Protein AF-Q8MQ78-F1 (afdb_monomer)

pLDDT: mean 81.75, std 9.88, range [58.53, 97.5]

Structure (mmCIF, N/CA/C/O backbone):
data_AF-Q8MQ78-F1
#
_entry.id   AF-Q8MQ78-F1
#
loop_
_atom_site.group_PDB
_atom_site.id
_atom_site.type_symbol
_atom_site.label_atom_id
_atom_site.label_alt_id
_atom_site.label_comp_id
_atom_site.label_asym_id
_atom_site.label_entity_id
_atom_site.label_seq_id
_atom_site.pdbx_PDB_ins_code
_atom_site.Cartn_x
_atom_site.Cartn_y
_atom_site.Cartn_z
_atom_site.occupancy
_atom_site.B_iso_or_equiv
_atom_site.auth_seq_id
_atom_site.auth_comp_id
_atom_site.auth_asym_id
_atom_site.auth_atom_id
_atom_site.pdbx_PDB_model_num
ATOM 1 N N . MET A 1 1 ? 13.864 -18.028 -41.550 1.00 60.16 1 MET A N 1
ATOM 2 C CA . MET A 1 1 ? 14.466 -18.463 -42.841 1.00 60.16 1 MET A CA 1
ATOM 3 C C . MET A 1 1 ? 15.622 -17.518 -43.124 1.00 60.16 1 MET A C 1
ATOM 5 O O . MET A 1 1 ? 15.501 -16.350 -42.796 1.00 60.16 1 MET A O 1
ATOM 9 N N . LYS A 1 2 ? 16.762 -17.988 -43.632 1.00 73.56 2 LYS A N 1
ATOM 10 C CA . LYS A 1 2 ? 17.960 -17.148 -43.811 1.00 73.56 2 LYS A CA 1
ATOM 11 C C . LYS A 1 2 ? 18.090 -16.783 -45.291 1.00 73.56 2 LYS A C 1
ATOM 13 O O . LYS A 1 2 ? 18.182 -17.694 -46.107 1.00 73.56 2 LYS A O 1
ATOM 18 N N . LEU A 1 3 ? 18.041 -15.492 -45.632 1.00 78.06 3 LEU A N 1
ATOM 19 C CA . LEU A 1 3 ? 18.258 -15.002 -47.000 1.00 78.06 3 LEU A CA 1
ATOM 20 C C . LEU A 1 3 ? 19.692 -14.488 -47.130 1.00 78.06 3 LEU A C 1
ATOM 22 O O . LEU A 1 3 ? 20.164 -13.755 -46.266 1.00 78.06 3 LEU A O 1
ATOM 26 N N . CYS A 1 4 ? 20.380 -14.851 -48.208 1.00 84.88 4 CYS A N 1
ATOM 27 C CA . CYS A 1 4 ? 21.732 -14.381 -48.498 1.00 84.88 4 CYS A CA 1
ATOM 28 C C . CYS A 1 4 ? 21.778 -13.716 -49.872 1.00 84.88 4 CYS A C 1
ATOM 30 O O . CYS A 1 4 ? 21.163 -14.207 -50.817 1.00 84.88 4 CYS A O 1
ATOM 32 N N . PHE A 1 5 ? 22.512 -12.611 -49.967 1.00 85.94 5 PHE A N 1
ATOM 33 C CA . PHE A 1 5 ? 22.737 -11.853 -51.192 1.00 85.94 5 PHE A CA 1
ATOM 34 C C . PHE A 1 5 ? 24.242 -11.732 -51.436 1.00 85.94 5 PHE A C 1
ATOM 36 O O . PHE A 1 5 ? 24.987 -11.345 -50.536 1.00 85.94 5 PHE A O 1
ATOM 43 N N . ALA A 1 6 ? 24.678 -12.036 -52.656 1.00 87.38 6 ALA A N 1
ATOM 44 C CA . ALA A 1 6 ? 26.054 -11.827 -53.090 1.00 87.38 6 ALA A CA 1
ATOM 45 C C . ALA A 1 6 ? 26.229 -10.374 -53.559 1.00 87.38 6 ALA A C 1
ATOM 47 O O . ALA A 1 6 ? 25.508 -9.916 -54.449 1.00 87.38 6 ALA A O 1
ATOM 48 N N . LEU A 1 7 ? 27.178 -9.642 -52.973 1.00 85.62 7 LEU A N 1
ATOM 49 C CA . LEU A 1 7 ? 27.521 -8.275 -53.372 1.00 85.62 7 LEU A CA 1
ATOM 50 C C . LEU A 1 7 ? 28.892 -8.247 -54.048 1.00 85.62 7 LEU A C 1
ATOM 52 O O . LEU A 1 7 ? 29.881 -8.719 -53.491 1.00 85.62 7 LEU A O 1
ATOM 56 N N . VAL A 1 8 ? 28.952 -7.657 -55.244 1.00 89.12 8 VAL A N 1
ATOM 57 C CA . VAL A 1 8 ? 30.197 -7.425 -55.985 1.00 89.12 8 VAL A CA 1
ATOM 58 C C . VAL A 1 8 ? 30.753 -6.065 -55.585 1.00 89.12 8 VAL A C 1
ATOM 60 O O . VAL A 1 8 ? 30.107 -5.036 -55.773 1.00 89.12 8 VAL A O 1
ATOM 63 N N . THR A 1 9 ? 31.952 -6.052 -55.019 1.00 83.12 9 THR A N 1
ATOM 64 C CA . THR A 1 9 ? 32.646 -4.810 -54.657 1.00 83.12 9 THR A CA 1
ATOM 65 C C . THR A 1 9 ? 33.479 -4.276 -55.827 1.00 83.12 9 THR A C 1
ATOM 67 O O . THR A 1 9 ? 33.790 -5.004 -56.769 1.00 83.12 9 THR A O 1
ATOM 70 N N . VAL A 1 10 ? 33.886 -3.002 -55.760 1.00 86.25 10 VAL A N 1
ATOM 71 C CA . VAL A 1 10 ? 34.630 -2.293 -56.829 1.00 86.25 10 VAL A CA 1
ATOM 72 C C . VAL A 1 10 ? 35.949 -2.989 -57.210 1.00 86.25 10 VAL A C 1
ATOM 74 O O . VAL A 1 10 ? 36.423 -2.859 -58.333 1.00 86.25 10 VAL A O 1
ATOM 77 N N . PHE A 1 11 ? 36.514 -3.793 -56.308 1.00 84.06 11 PHE A N 1
ATOM 78 C CA . PHE A 1 11 ? 37.720 -4.591 -56.547 1.00 84.06 11 PHE A CA 1
ATOM 79 C C . PHE A 1 11 ? 37.447 -5.950 -57.219 1.00 84.06 11 PHE A C 1
ATOM 81 O O . PHE A 1 11 ? 38.321 -6.809 -57.235 1.00 84.06 11 PHE A O 1
ATOM 88 N N . SER A 1 12 ? 36.245 -6.169 -57.768 1.00 82.44 12 SER A N 1
ATOM 89 C CA . SER A 1 12 ? 35.797 -7.453 -58.342 1.00 82.44 12 SER A CA 1
ATOM 90 C C . SER A 1 12 ? 35.798 -8.626 -57.347 1.00 82.44 12 SER A C 1
ATOM 92 O O . SER A 1 12 ? 35.790 -9.788 -57.746 1.00 82.44 12 SER A O 1
ATOM 94 N N . LEU A 1 13 ? 35.773 -8.329 -56.043 1.00 86.88 13 LEU A N 1
ATOM 95 C CA . LEU A 1 13 ? 35.614 -9.317 -54.977 1.00 86.88 13 LEU A CA 1
ATOM 96 C C . LEU A 1 13 ? 34.136 -9.452 -54.611 1.00 86.88 13 LEU A C 1
ATOM 98 O O . LEU A 1 13 ? 33.469 -8.452 -54.323 1.00 86.88 13 LEU A O 1
ATOM 102 N N . VAL A 1 14 ? 33.648 -10.693 -54.621 1.00 87.88 14 VAL A N 1
ATOM 103 C CA . VAL A 1 14 ? 32.280 -11.063 -54.245 1.00 87.88 14 VAL A CA 1
ATOM 104 C C . VAL A 1 14 ? 32.250 -11.400 -52.756 1.00 87.88 14 VAL A C 1
ATOM 106 O O . VAL A 1 14 ? 33.058 -12.205 -52.294 1.00 87.88 14 VAL A O 1
ATOM 109 N N . VAL A 1 15 ? 31.333 -10.790 -52.008 1.00 87.00 15 VAL A N 1
ATOM 110 C CA . VAL A 1 15 ? 31.098 -11.093 -50.589 1.00 87.00 15 VAL A CA 1
ATOM 111 C C . VAL A 1 15 ? 29.648 -11.518 -50.369 1.00 87.00 15 VAL A C 1
ATOM 113 O O . VAL A 1 15 ? 28.725 -10.876 -50.871 1.00 87.00 15 VAL A O 1
ATOM 116 N N . ASP A 1 16 ? 29.442 -12.590 -49.606 1.00 84.44 16 ASP A N 1
ATOM 117 C CA . ASP A 1 16 ? 28.112 -13.102 -49.272 1.00 84.44 16 ASP A CA 1
ATOM 118 C C . ASP A 1 16 ? 27.580 -12.446 -47.994 1.00 84.44 16 ASP A C 1
ATOM 120 O O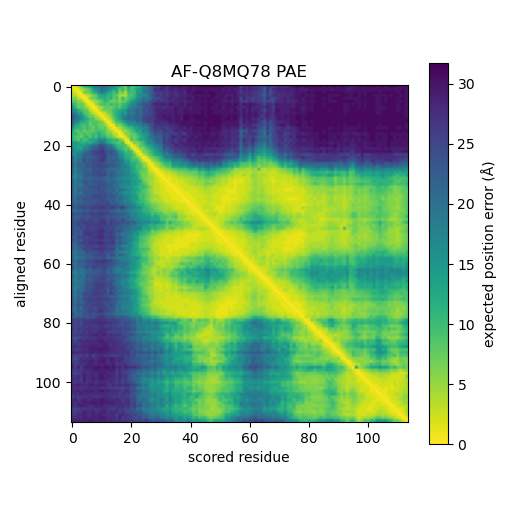 . ASP A 1 16 ? 28.080 -12.680 -46.890 1.00 84.44 16 ASP A O 1
ATOM 124 N N . VAL A 1 17 ? 26.530 -11.636 -48.128 1.00 81.38 17 VAL A N 1
ATOM 125 C CA . VAL A 1 17 ? 25.835 -11.024 -46.993 1.00 81.38 17 VAL A CA 1
ATOM 126 C C . VAL A 1 17 ? 24.563 -11.809 -46.715 1.00 81.38 17 VAL A C 1
ATOM 128 O O . VAL A 1 17 ? 23.610 -11.789 -47.489 1.00 81.38 17 VAL A O 1
ATOM 131 N N . CYS A 1 18 ? 24.531 -12.495 -45.577 1.00 82.06 18 CYS A N 1
ATOM 132 C CA . CYS A 1 18 ? 23.354 -13.226 -45.131 1.00 82.06 18 CYS A CA 1
ATOM 133 C C . CYS A 1 18 ? 22.551 -12.427 -44.107 1.00 82.06 18 CYS A C 1
ATOM 135 O O . CYS A 1 18 ? 22.982 -12.274 -42.962 1.00 82.06 18 CYS A O 1
ATOM 137 N N . LEU A 1 19 ? 21.341 -12.015 -44.482 1.00 74.44 19 LEU A N 1
ATOM 138 C CA . LEU A 1 19 ? 20.321 -11.571 -43.544 1.00 74.44 19 LEU A CA 1
ATOM 139 C C . LEU A 1 19 ? 19.604 -12.812 -42.992 1.00 74.44 19 LEU A C 1
ATOM 141 O O . LEU A 1 19 ? 18.693 -13.387 -43.589 1.00 74.44 19 LEU A O 1
ATOM 145 N N . GLY A 1 20 ? 20.090 -13.291 -41.853 1.00 67.19 20 GLY A N 1
ATOM 146 C CA . GLY A 1 20 ? 19.357 -14.259 -41.047 1.00 67.19 20 GLY A CA 1
ATOM 147 C C . GLY A 1 20 ? 18.445 -13.544 -40.064 1.00 67.19 20 GLY A C 1
ATOM 148 O O . GLY A 1 20 ? 18.760 -12.431 -39.648 1.00 67.19 20 GLY A O 1
ATOM 149 N N . ASP A 1 21 ? 17.400 -14.235 -39.605 1.00 67.25 21 ASP A N 1
ATOM 150 C CA . ASP A 1 21 ? 16.730 -13.962 -38.327 1.00 67.25 21 ASP A CA 1
ATOM 151 C C . ASP A 1 21 ? 17.724 -14.195 -37.175 1.00 67.25 21 ASP A C 1
ATOM 153 O O . ASP A 1 21 ? 17.541 -15.062 -36.316 1.00 67.25 21 ASP A O 1
ATOM 157 N N . GLY A 1 22 ? 18.832 -13.454 -37.167 1.00 58.53 22 GLY A N 1
ATOM 158 C CA . GLY A 1 22 ? 19.608 -13.233 -35.974 1.00 58.53 22 GLY A CA 1
ATOM 159 C C . GLY A 1 22 ? 18.662 -12.529 -35.028 1.00 58.53 22 GLY A C 1
ATOM 160 O O . GLY A 1 22 ? 18.587 -11.304 -35.012 1.00 58.53 22 GLY A O 1
ATOM 161 N N . ARG A 1 23 ? 17.906 -13.305 -34.246 1.00 62.66 23 ARG A N 1
ATOM 162 C CA . ARG A 1 23 ? 17.418 -12.844 -32.960 1.00 62.66 23 ARG A CA 1
ATOM 163 C C . ARG A 1 23 ? 18.684 -12.483 -32.198 1.00 62.66 23 ARG A C 1
ATOM 165 O O . ARG A 1 23 ? 19.247 -13.324 -31.504 1.00 62.66 23 ARG A O 1
ATOM 172 N N . LEU A 1 24 ? 19.163 -11.249 -32.363 1.00 58.59 24 LEU A N 1
ATOM 173 C CA . LEU A 1 24 ? 19.887 -10.573 -31.307 1.00 58.59 24 LEU A CA 1
ATOM 174 C C . LEU A 1 24 ? 18.960 -10.746 -30.117 1.00 58.59 24 LEU A C 1
ATOM 176 O O . LEU A 1 24 ? 17.892 -10.135 -30.060 1.00 58.59 24 LEU A O 1
ATOM 180 N N . LYS A 1 25 ? 19.284 -11.713 -29.256 1.00 63.91 25 LYS A N 1
ATOM 181 C CA . LYS A 1 25 ? 18.601 -11.882 -27.990 1.00 63.91 25 LYS A CA 1
ATOM 182 C C . LYS A 1 25 ? 18.836 -10.542 -27.319 1.00 63.91 25 LYS A C 1
ATOM 184 O O . LYS A 1 25 ? 19.967 -10.260 -26.927 1.00 63.91 25 LYS A O 1
ATOM 189 N N . ARG A 1 26 ? 17.813 -9.676 -27.337 1.00 62.59 26 ARG A N 1
ATOM 190 C CA . ARG A 1 26 ? 17.821 -8.402 -26.621 1.00 62.59 26 ARG A CA 1
ATOM 191 C C . ARG A 1 26 ? 18.389 -8.751 -25.253 1.00 62.59 26 ARG A C 1
ATOM 193 O O . ARG A 1 26 ? 17.913 -9.721 -24.653 1.00 62.59 26 ARG A O 1
ATOM 200 N N . ALA A 1 27 ? 19.467 -8.078 -24.848 1.00 67.50 27 ALA A N 1
ATOM 201 C CA . ALA A 1 27 ? 20.027 -8.296 -23.523 1.00 67.50 27 ALA A CA 1
ATOM 202 C C . ALA A 1 27 ? 18.854 -8.294 -22.538 1.00 67.50 27 ALA A C 1
ATOM 204 O O . ALA A 1 27 ? 17.954 -7.462 -22.681 1.00 67.50 27 ALA A O 1
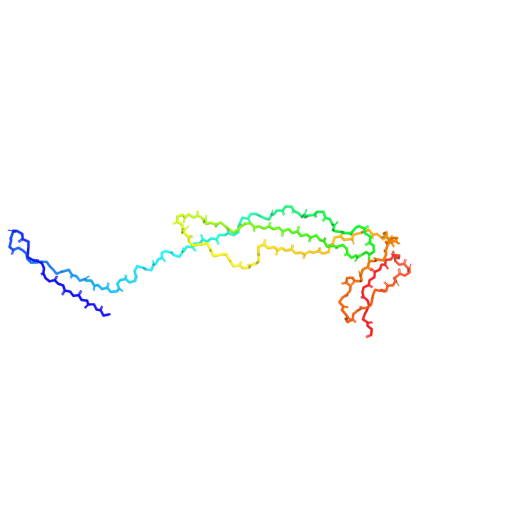ATOM 205 N N . ALA A 1 28 ? 18.798 -9.295 -21.656 1.00 65.75 28 ALA A N 1
ATOM 206 C CA . ALA A 1 28 ? 17.743 -9.359 -20.660 1.00 65.75 28 ALA A CA 1
ATOM 207 C C . ALA A 1 28 ? 17.819 -8.049 -19.873 1.00 65.75 28 ALA A C 1
ATOM 209 O O . ALA A 1 28 ? 18.816 -7.787 -19.206 1.00 65.75 28 ALA A O 1
ATOM 210 N N . CYS A 1 29 ? 16.826 -7.188 -20.077 1.00 66.50 29 CYS A N 1
ATOM 211 C CA . CYS A 1 29 ? 16.719 -5.937 -19.357 1.00 66.50 29 CYS A CA 1
ATOM 212 C C . CYS A 1 29 ? 16.354 -6.299 -17.930 1.00 66.50 29 CYS A C 1
ATOM 214 O O . CYS A 1 29 ? 15.269 -6.826 -17.695 1.00 66.50 29 CYS A O 1
ATOM 216 N N . ASP A 1 30 ? 17.283 -6.066 -17.012 1.00 73.50 30 ASP A N 1
ATOM 217 C CA . ASP A 1 30 ? 16.993 -6.185 -15.598 1.00 73.50 30 ASP A CA 1
ATOM 218 C C . ASP A 1 30 ? 16.485 -4.833 -15.093 1.00 73.50 30 ASP A C 1
ATOM 220 O O . ASP A 1 30 ? 17.106 -3.778 -15.287 1.00 73.50 30 ASP A O 1
ATOM 224 N N . SER A 1 31 ? 15.311 -4.862 -14.486 1.00 80.94 31 SER A N 1
ATOM 225 C CA . SER A 1 31 ? 14.759 -3.739 -13.746 1.00 80.94 31 SER A CA 1
ATOM 226 C C . SER A 1 31 ? 14.444 -4.234 -12.357 1.00 80.94 31 SER A C 1
ATOM 228 O O . SER A 1 31 ? 13.728 -5.221 -12.188 1.00 80.94 31 SER A O 1
ATOM 230 N N . SER A 1 32 ? 14.973 -3.520 -11.376 1.00 84.25 32 SER A N 1
ATOM 231 C CA . SER A 1 32 ? 14.733 -3.821 -9.980 1.00 84.25 32 SER A CA 1
ATOM 232 C C . SER A 1 32 ? 13.815 -2.774 -9.391 1.00 84.25 32 SER A C 1
ATOM 234 O O . SER A 1 32 ? 13.790 -1.606 -9.795 1.00 84.25 32 SER A O 1
ATOM 236 N N . TYR A 1 33 ? 13.086 -3.201 -8.372 1.00 89.62 33 TYR A N 1
ATOM 237 C CA . TYR A 1 33 ? 12.547 -2.249 -7.432 1.00 89.62 33 TYR A CA 1
ATOM 238 C C . TYR A 1 33 ? 13.685 -1.526 -6.714 1.00 89.62 33 TYR A C 1
ATOM 240 O O . TYR A 1 33 ? 14.696 -2.142 -6.366 1.00 89.62 33 TYR A O 1
ATOM 248 N N . GLY A 1 34 ? 13.496 -0.228 -6.502 1.00 89.94 34 GLY A N 1
ATOM 249 C CA . GLY A 1 34 ? 14.257 0.520 -5.515 1.00 89.94 34 GLY A CA 1
ATOM 250 C C . GLY A 1 34 ? 13.791 0.195 -4.098 1.00 89.94 34 GLY A C 1
ATOM 251 O O . GLY A 1 34 ? 12.991 -0.720 -3.868 1.00 89.94 34 GLY A O 1
ATOM 252 N N . ASP A 1 35 ? 14.283 0.987 -3.153 1.00 93.75 35 ASP A N 1
ATOM 253 C CA . ASP A 1 35 ? 13.904 0.863 -1.754 1.00 93.75 35 ASP A CA 1
ATOM 254 C C . ASP A 1 35 ? 12.410 1.124 -1.539 1.00 93.75 35 ASP A C 1
ATOM 256 O O . ASP A 1 35 ? 11.743 1.854 -2.284 1.00 93.75 35 ASP A O 1
ATOM 260 N N . TRP A 1 36 ? 11.883 0.505 -0.488 1.00 96.62 36 TRP A N 1
ATOM 261 C CA . TRP A 1 36 ? 10.554 0.820 0.007 1.00 96.62 36 TRP A CA 1
ATOM 262 C C . TRP A 1 36 ? 10.523 2.231 0.589 1.00 96.62 36 TRP A C 1
ATOM 264 O O . TRP A 1 36 ? 11.438 2.639 1.300 1.00 96.62 36 TRP A O 1
ATOM 274 N N . SER A 1 37 ? 9.431 2.947 0.336 1.00 96.69 37 SER A N 1
ATOM 275 C CA . SER A 1 37 ? 9.097 4.151 1.082 1.00 96.69 37 SER A CA 1
ATOM 276 C C . SER A 1 37 ? 8.873 3.818 2.554 1.00 96.69 37 SER A C 1
ATOM 278 O O . SER A 1 37 ? 8.550 2.681 2.918 1.00 96.69 37 SER A O 1
ATOM 280 N N . GLU A 1 38 ? 8.934 4.854 3.385 1.00 96.81 38 GLU A N 1
ATOM 281 C CA . GLU A 1 38 ? 8.368 4.789 4.727 1.00 96.81 38 GLU A CA 1
ATOM 282 C C . GLU A 1 38 ? 6.892 4.376 4.669 1.00 96.81 38 GLU A C 1
ATOM 284 O O . GLU A 1 38 ? 6.192 4.601 3.668 1.00 96.81 38 GLU A O 1
ATOM 289 N N . TRP A 1 39 ? 6.430 3.753 5.750 1.00 95.38 39 TRP A N 1
ATOM 290 C CA . TRP A 1 39 ? 5.015 3.461 5.922 1.00 95.38 39 TRP A CA 1
ATOM 291 C C . TRP A 1 39 ? 4.226 4.763 6.039 1.00 95.38 39 TRP A C 1
ATOM 293 O O . TRP A 1 39 ? 4.660 5.717 6.687 1.00 95.38 39 TRP A O 1
ATOM 303 N N . SER A 1 40 ? 3.051 4.793 5.413 1.00 94.75 40 SER A N 1
ATOM 304 C CA . SER A 1 40 ? 2.083 5.858 5.623 1.00 94.75 40 SER A CA 1
ATOM 305 C C . SER A 1 40 ? 1.697 5.929 7.097 1.00 94.75 40 SER A C 1
ATOM 307 O O . SER A 1 40 ? 1.828 4.961 7.847 1.00 94.75 40 SER A O 1
ATOM 309 N N . ILE A 1 41 ? 1.143 7.071 7.498 1.00 91.44 41 ILE A N 1
ATOM 310 C CA . ILE A 1 41 ? 0.441 7.145 8.777 1.00 91.44 41 ILE A CA 1
ATOM 311 C C . ILE A 1 41 ? -0.689 6.106 8.761 1.00 91.44 41 ILE A C 1
ATOM 313 O O . ILE A 1 41 ? -1.230 5.775 7.701 1.00 91.44 41 ILE A O 1
ATOM 317 N N . CYS A 1 42 ? -0.999 5.570 9.937 1.00 89.62 42 CYS A N 1
ATOM 318 C CA . CYS A 1 42 ? -2.098 4.644 10.107 1.00 89.62 42 CYS A CA 1
ATOM 319 C C . CYS A 1 42 ? -3.425 5.332 9.769 1.00 89.62 42 CYS A C 1
ATOM 321 O O . CYS A 1 42 ? -3.738 6.376 10.339 1.00 89.62 42 CYS A O 1
ATOM 323 N N . ASP A 1 43 ? -4.234 4.737 8.892 1.00 88.44 43 ASP A N 1
ATOM 324 C CA . ASP A 1 43 ? -5.535 5.318 8.522 1.00 88.44 43 ASP A CA 1
ATOM 325 C C . ASP A 1 43 ? -6.505 5.398 9.719 1.00 88.44 43 ASP A C 1
ATOM 327 O O . ASP A 1 43 ? -7.488 6.141 9.694 1.00 88.44 43 ASP A O 1
ATOM 331 N N . SER A 1 44 ? -6.257 4.616 10.778 1.00 84.81 44 SER A N 1
ATOM 332 C CA . SER A 1 44 ? -7.047 4.651 12.007 1.00 84.81 44 SER A CA 1
ATOM 333 C C . SER A 1 44 ? -6.247 4.221 13.239 1.00 84.81 44 SER A C 1
ATOM 335 O O . SER A 1 44 ? -5.834 3.069 13.356 1.00 84.81 44 SER A O 1
ATOM 337 N N . ASP A 1 45 ? -6.135 5.124 14.213 1.00 82.12 45 ASP A N 1
ATOM 338 C CA . ASP A 1 45 ? -5.525 4.877 15.529 1.00 82.12 45 ASP A CA 1
ATOM 339 C C . ASP A 1 45 ? -6.555 4.466 16.596 1.00 82.12 45 ASP A C 1
ATOM 341 O O . ASP A 1 45 ? -6.418 4.776 17.784 1.00 82.12 45 ASP A O 1
ATOM 345 N N . CYS A 1 46 ? -7.659 3.838 16.192 1.00 81.25 46 CYS A N 1
ATOM 346 C CA . CYS A 1 46 ? -8.654 3.336 17.128 1.00 81.25 46 CYS A CA 1
ATOM 347 C 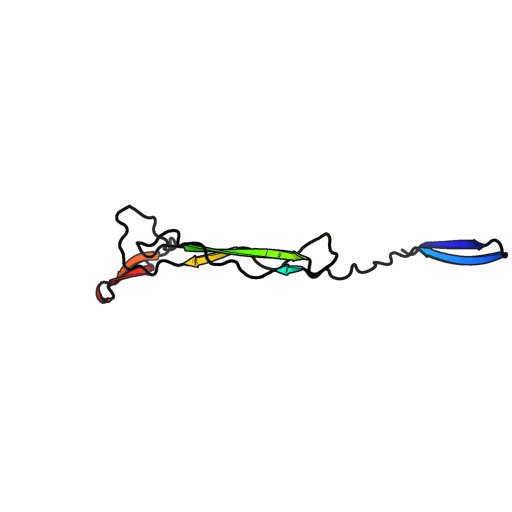C . CYS A 1 46 ? -9.301 2.045 16.623 1.00 81.25 46 CYS A C 1
ATOM 349 O O . CYS A 1 46 ? -9.321 1.723 15.436 1.00 81.25 46 CYS A O 1
ATOM 351 N N . GLY A 1 47 ? -9.859 1.269 17.549 1.00 76.31 47 GLY A N 1
ATOM 352 C CA . GLY A 1 47 ? -10.710 0.131 17.232 1.00 76.31 47 GLY A CA 1
ATOM 353 C C . GLY A 1 47 ? -10.003 -1.061 16.583 1.00 76.31 47 GLY A C 1
ATOM 354 O O . GLY A 1 47 ? -10.713 -1.920 16.063 1.00 76.31 47 GLY A O 1
ATOM 355 N N . PHE A 1 48 ? -8.672 -1.153 16.644 1.00 77.06 48 PHE A N 1
ATO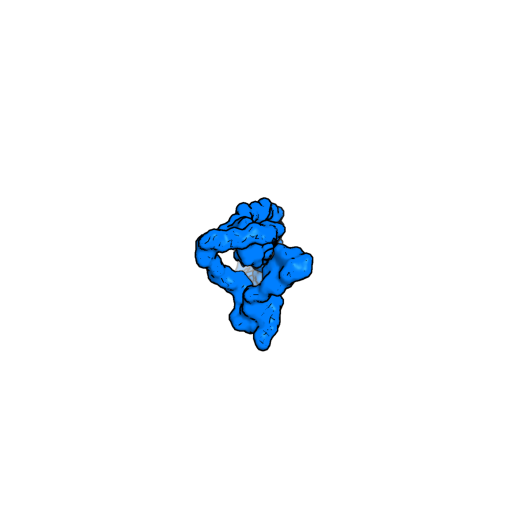M 356 C CA . PHE A 1 48 ? -7.890 -2.281 16.112 1.00 77.06 48 PHE A CA 1
ATOM 357 C C . PHE A 1 48 ? -8.088 -2.554 14.607 1.00 77.06 48 PHE A C 1
ATOM 359 O O . PHE A 1 48 ? -7.980 -3.699 14.175 1.00 77.06 48 PHE A O 1
ATOM 366 N N . CYS A 1 49 ? -8.399 -1.522 13.813 1.00 81.75 49 C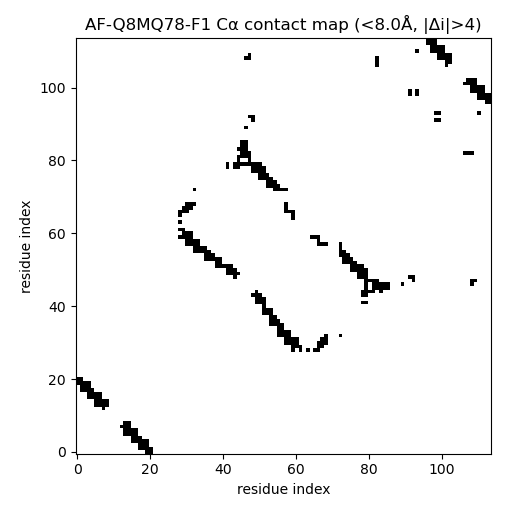YS A N 1
ATOM 367 C CA . CYS A 1 49 ? -8.680 -1.664 12.380 1.00 81.75 49 CYS A CA 1
ATOM 368 C C . CYS A 1 49 ? -7.894 -0.720 11.463 1.00 81.75 49 CYS A C 1
ATOM 370 O O . CYS A 1 49 ? -8.277 -0.510 10.314 1.00 81.75 49 CYS A O 1
ATOM 372 N N . GLY A 1 50 ? -6.797 -0.155 11.954 1.00 86.88 50 GLY A N 1
ATOM 373 C CA . GLY A 1 50 ? -5.936 0.715 11.164 1.00 86.88 50 GLY A CA 1
ATOM 374 C C . GLY A 1 50 ? -5.099 -0.072 10.164 1.00 86.88 50 GLY A C 1
ATOM 375 O O . GLY A 1 50 ? -4.552 -1.123 10.507 1.00 86.88 50 GLY A O 1
ATOM 376 N N . THR A 1 51 ? -4.967 0.461 8.951 1.00 89.25 51 THR A N 1
ATOM 377 C CA . THR A 1 51 ? -4.066 -0.049 7.909 1.00 89.25 51 THR A CA 1
ATOM 378 C C . THR A 1 51 ? -3.090 1.050 7.512 1.00 89.25 51 THR A C 1
ATOM 380 O O . THR A 1 51 ? -3.440 2.228 7.519 1.00 89.25 51 THR A O 1
ATOM 383 N N . GLN A 1 52 ? -1.857 0.662 7.216 1.00 93.19 52 GLN A N 1
ATOM 384 C CA . GLN A 1 52 ? -0.845 1.540 6.647 1.00 93.19 52 GLN A CA 1
ATOM 385 C C . GLN A 1 52 ? -0.319 0.931 5.359 1.00 93.19 52 GLN A C 1
ATOM 387 O O . GLN A 1 52 ? -0.324 -0.292 5.176 1.00 93.19 52 GLN A O 1
ATOM 392 N N . THR A 1 53 ? 0.150 1.794 4.473 1.00 96.25 53 THR A N 1
ATOM 393 C CA . THR A 1 53 ? 0.602 1.414 3.140 1.00 96.25 53 THR A CA 1
ATOM 394 C C . THR A 1 53 ? 2.006 1.929 2.889 1.00 96.25 53 THR A C 1
ATOM 396 O O . THR A 1 53 ? 2.408 2.961 3.420 1.00 96.25 53 THR A O 1
ATOM 399 N N . ARG A 1 54 ? 2.780 1.200 2.093 1.00 97.50 54 ARG A N 1
ATOM 400 C CA . ARG A 1 54 ? 4.069 1.669 1.581 1.00 97.50 54 ARG A CA 1
ATOM 401 C C . ARG A 1 54 ? 4.181 1.348 0.108 1.00 97.50 54 ARG A C 1
ATOM 403 O O . ARG A 1 54 ? 3.508 0.446 -0.396 1.00 97.50 54 ARG A O 1
ATOM 410 N N . SER A 1 55 ? 5.045 2.070 -0.584 1.00 96.69 55 SER A N 1
ATOM 411 C CA . SER A 1 55 ? 5.242 1.907 -2.021 1.00 96.69 55 SER A CA 1
ATOM 412 C C . SER A 1 55 ? 6.719 1.866 -2.374 1.00 96.69 55 SER A C 1
ATOM 414 O O . SER A 1 55 ? 7.560 2.340 -1.618 1.00 96.69 55 SER A O 1
ATOM 416 N N . ARG 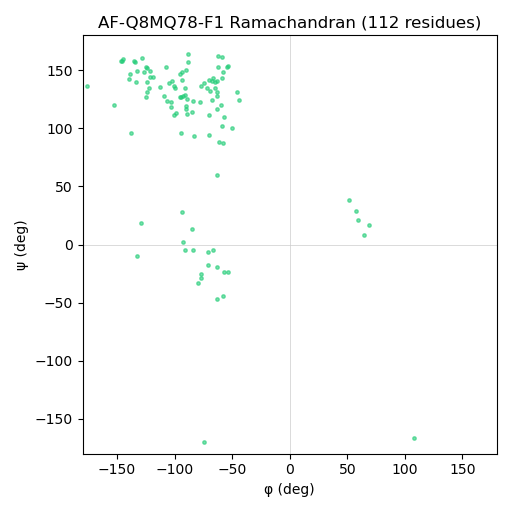A 1 56 ? 7.046 1.279 -3.518 1.00 95.06 56 ARG A N 1
ATOM 417 C CA . ARG A 1 56 ? 8.399 1.253 -4.074 1.00 95.06 56 ARG A CA 1
ATOM 418 C C . ARG A 1 56 ? 8.333 1.488 -5.570 1.00 95.06 56 ARG A C 1
ATOM 420 O O . ARG A 1 56 ? 7.388 1.066 -6.239 1.00 95.06 56 ARG A O 1
ATOM 427 N N . LEU A 1 57 ? 9.350 2.148 -6.103 1.00 90.75 57 LEU A N 1
ATOM 428 C CA . LEU A 1 57 ? 9.425 2.448 -7.528 1.00 90.75 57 LEU A CA 1
ATOM 429 C C . LEU A 1 57 ? 10.165 1.332 -8.263 1.00 90.75 57 LEU A C 1
ATOM 431 O O . LEU A 1 57 ? 11.211 0.871 -7.814 1.00 90.75 57 LEU A O 1
ATOM 435 N N . CYS A 1 58 ? 9.616 0.907 -9.398 1.00 88.56 58 CYS A N 1
ATOM 436 C CA . CYS A 1 58 ? 10.287 0.003 -10.325 1.00 88.56 58 CYS A CA 1
ATOM 437 C C . CYS A 1 58 ? 11.084 0.839 -11.331 1.00 88.56 58 CYS A C 1
ATOM 439 O O . CYS A 1 58 ? 10.495 1.633 -12.068 1.00 88.56 58 CYS A O 1
ATOM 441 N N . GLY A 1 59 ? 12.410 0.695 -11.335 1.00 83.31 59 GLY A N 1
ATOM 442 C CA . GLY A 1 59 ? 13.308 1.489 -12.173 1.00 83.31 59 GLY A CA 1
ATOM 443 C C . GLY A 1 59 ? 14.205 0.626 -13.069 1.00 83.31 59 GLY A C 1
ATOM 444 O O . GLY A 1 59 ? 14.526 -0.511 -12.713 1.00 83.31 59 GLY A O 1
ATOM 445 N N . PRO A 1 60 ? 14.640 1.140 -14.235 1.00 77.25 60 PRO A N 1
ATOM 446 C CA . PRO A 1 60 ? 15.625 0.456 -15.068 1.00 77.25 60 PRO A CA 1
ATOM 447 C C . PRO A 1 60 ? 17.009 0.529 -14.411 1.00 77.25 60 PRO A C 1
ATOM 449 O O . PRO A 1 60 ? 17.438 1.610 -14.009 1.00 77.25 60 PRO A O 1
ATOM 452 N N . ILE A 1 61 ? 17.750 -0.584 -14.356 1.00 71.56 61 ILE A N 1
ATOM 453 C CA . ILE A 1 61 ? 19.128 -0.556 -13.832 1.00 71.56 61 ILE A CA 1
ATOM 454 C C . ILE A 1 61 ? 20.112 0.021 -14.869 1.00 71.56 61 ILE A C 1
ATOM 456 O O . ILE A 1 61 ? 21.135 0.584 -14.493 1.00 71.56 61 ILE A O 1
ATOM 460 N N . SER A 1 62 ? 19.827 -0.046 -16.176 1.00 70.12 62 SER A N 1
ATOM 461 C CA . SER A 1 62 ? 20.574 0.697 -17.211 1.00 70.12 62 SER A CA 1
ATOM 462 C C . SER A 1 62 ? 19.976 0.523 -18.613 1.00 70.12 62 SER A C 1
ATOM 464 O O . SER A 1 62 ? 19.657 -0.585 -19.026 1.00 70.12 62 SER A O 1
ATOM 466 N N . GLY A 1 63 ? 19.861 1.618 -19.378 1.00 60.53 63 GLY A N 1
ATOM 467 C CA . GLY A 1 63 ? 19.729 1.598 -20.848 1.00 60.53 63 GLY A CA 1
ATOM 468 C C . GLY A 1 63 ? 18.470 0.961 -21.462 1.00 60.53 63 GLY A C 1
ATOM 469 O O . GLY A 1 63 ? 18.417 0.810 -22.682 1.00 60.53 63 GLY A O 1
ATOM 470 N N . CYS A 1 64 ? 17.467 0.592 -20.665 1.00 63.38 64 CYS A N 1
ATOM 471 C CA . CYS A 1 64 ? 16.253 -0.079 -21.134 1.00 63.38 64 CYS A CA 1
ATOM 472 C C . CYS A 1 64 ? 15.071 0.889 -21.259 1.00 63.38 64 CYS A C 1
ATOM 474 O O . CYS A 1 64 ? 14.837 1.709 -20.376 1.00 63.38 64 CYS A O 1
ATOM 476 N N . ALA A 1 65 ? 14.322 0.770 -22.360 1.00 68.50 65 ALA A N 1
ATOM 477 C CA . ALA A 1 65 ? 13.061 1.489 -22.561 1.00 68.50 65 ALA A CA 1
ATOM 478 C C . ALA A 1 65 ? 11.892 0.824 -21.813 1.00 68.50 65 ALA A C 1
ATOM 480 O O . ALA A 1 65 ? 11.002 1.515 -21.330 1.00 68.50 65 ALA A O 1
ATOM 481 N N . ASP A 1 66 ? 11.928 -0.507 -21.694 1.00 72.19 66 ASP A N 1
ATOM 482 C CA . ASP A 1 66 ? 10.880 -1.303 -21.062 1.00 72.19 66 ASP A 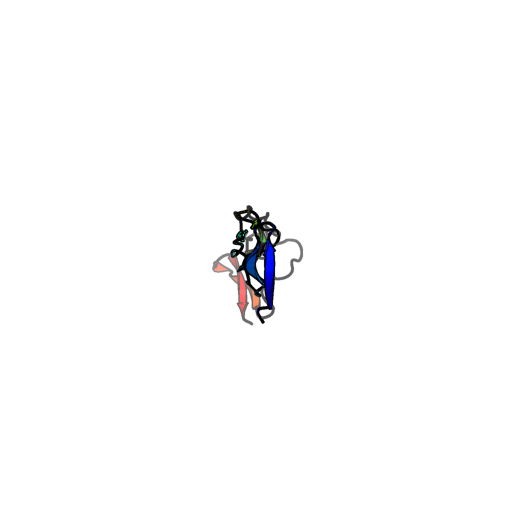CA 1
ATOM 483 C C . ASP A 1 66 ? 11.334 -1.736 -19.664 1.00 72.19 66 ASP A C 1
ATOM 485 O O . ASP A 1 66 ? 12.385 -2.362 -19.502 1.00 72.19 66 ASP A O 1
ATOM 489 N N . VAL A 1 67 ? 10.544 -1.376 -18.656 1.00 76.75 67 VAL A N 1
ATOM 490 C CA . VAL A 1 67 ? 10.785 -1.658 -17.237 1.00 76.75 67 VAL A CA 1
ATOM 491 C C . VAL A 1 67 ? 9.803 -2.746 -16.799 1.00 76.75 67 VAL A C 1
ATOM 493 O O . VAL A 1 67 ? 8.595 -2.603 -16.973 1.00 76.75 67 VAL A O 1
ATOM 496 N N . THR A 1 68 ? 10.299 -3.864 -16.275 1.00 80.69 68 THR A N 1
ATOM 497 C CA . THR A 1 68 ? 9.492 -5.016 -15.837 1.00 80.69 68 THR A CA 1
ATOM 498 C C . THR A 1 68 ? 10.018 -5.564 -14.511 1.00 80.69 68 THR A C 1
ATOM 500 O O . THR A 1 68 ? 10.942 -6.373 -14.485 1.00 80.69 68 THR A O 1
ATOM 503 N N . CYS A 1 69 ? 9.422 -5.147 -13.394 1.00 85.81 69 CYS A N 1
ATOM 504 C CA . CYS A 1 69 ? 9.713 -5.745 -12.092 1.00 85.81 69 CYS A CA 1
ATOM 505 C C . CYS A 1 69 ? 8.725 -6.869 -11.767 1.00 85.81 69 CYS A C 1
ATOM 507 O O . CYS A 1 69 ? 7.556 -6.814 -12.148 1.00 85.81 69 CYS A O 1
ATOM 509 N N . SER A 1 70 ? 9.193 -7.879 -11.033 1.00 85.88 70 SER A N 1
ATOM 510 C CA . SER A 1 70 ? 8.353 -8.972 -10.535 1.00 85.88 70 SER A CA 1
ATOM 511 C C . SER A 1 70 ? 7.863 -8.689 -9.114 1.0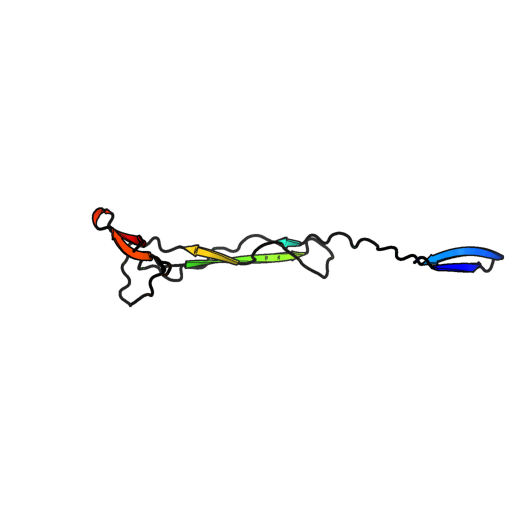0 85.88 70 SER A C 1
ATOM 513 O O . SER A 1 70 ? 8.676 -8.475 -8.214 1.00 85.88 70 SER A O 1
ATOM 515 N N . GLY A 1 71 ? 6.549 -8.774 -8.899 1.00 89.38 71 GLY A N 1
ATOM 516 C CA . GLY A 1 71 ? 5.887 -8.561 -7.607 1.00 89.38 71 GLY A CA 1
ATOM 517 C C . GLY A 1 71 ? 5.105 -7.250 -7.549 1.00 89.38 71 GLY A C 1
ATOM 518 O O . GLY A 1 71 ? 4.863 -6.620 -8.575 1.00 89.38 71 GLY A O 1
ATOM 519 N N . ASP A 1 72 ? 4.709 -6.847 -6.341 1.00 92.00 72 ASP A N 1
ATOM 520 C CA . ASP A 1 72 ? 3.883 -5.656 -6.140 1.00 92.00 72 ASP A CA 1
ATOM 521 C C . ASP A 1 72 ? 4.731 -4.409 -5.855 1.00 92.00 72 ASP A C 1
ATOM 523 O O . ASP A 1 72 ? 5.748 -4.457 -5.151 1.00 92.00 72 ASP A O 1
ATOM 527 N N . GLY A 1 73 ? 4.306 -3.269 -6.405 1.00 93.38 73 GLY A N 1
ATOM 528 C CA . GLY A 1 73 ? 4.882 -1.948 -6.118 1.00 93.38 73 GLY A CA 1
ATOM 529 C C . GLY A 1 73 ? 4.312 -1.292 -4.856 1.00 93.38 73 GLY A C 1
ATOM 530 O O . GLY A 1 73 ? 4.773 -0.226 -4.453 1.00 93.38 73 GLY A O 1
ATOM 531 N N . THR A 1 74 ? 3.316 -1.916 -4.232 1.00 96.25 74 THR A N 1
ATOM 532 C CA . THR A 1 74 ? 2.612 -1.403 -3.058 1.00 96.25 74 THR A CA 1
ATOM 533 C C . THR A 1 74 ? 2.354 -2.544 -2.091 1.00 96.25 74 THR A C 1
ATOM 535 O O . THR A 1 74 ? 2.054 -3.658 -2.508 1.00 96.25 74 THR A O 1
ATOM 538 N N . GLU A 1 75 ? 2.459 -2.258 -0.801 1.00 96.44 75 GLU A N 1
ATOM 539 C CA . GLU A 1 75 ? 2.177 -3.206 0.271 1.00 96.44 75 GLU A CA 1
ATOM 540 C C . GLU A 1 75 ? 1.296 -2.541 1.329 1.00 96.44 75 GLU A C 1
ATOM 542 O O . GLU A 1 75 ? 1.351 -1.325 1.529 1.00 96.44 75 GLU A O 1
ATOM 547 N N . SER A 1 76 ? 0.460 -3.332 1.999 1.00 94.00 76 SER A N 1
ATOM 548 C CA . SER A 1 76 ? -0.439 -2.875 3.059 1.00 94.00 76 SER A CA 1
ATOM 549 C C . SER A 1 76 ? -0.355 -3.807 4.259 1.00 94.00 76 SER A C 1
ATOM 551 O O . SER A 1 76 ? -0.296 -5.025 4.093 1.00 94.00 76 SER A O 1
ATOM 553 N N . GLN A 1 77 ? -0.369 -3.244 5.465 1.00 89.94 77 GLN A N 1
ATOM 554 C CA . GLN A 1 77 ? -0.322 -4.016 6.707 1.00 89.94 77 GLN A CA 1
ATOM 555 C C . GLN A 1 77 ? -1.136 -3.344 7.823 1.00 89.94 77 GLN A C 1
ATOM 557 O O . GLN A 1 77 ? -1.343 -2.128 7.774 1.00 89.94 77 GLN A O 1
ATOM 562 N N . PRO A 1 78 ? -1.582 -4.091 8.850 1.00 85.12 78 PRO A N 1
ATOM 563 C CA . PRO A 1 78 ? -2.244 -3.496 10.005 1.00 85.12 78 PRO A CA 1
ATOM 564 C C . PRO A 1 78 ? -1.278 -2.627 10.825 1.00 85.12 78 PRO A C 1
ATOM 566 O O . PRO A 1 78 ? -0.111 -2.979 11.000 1.00 85.12 78 PRO A O 1
ATOM 569 N N . CYS A 1 79 ? -1.773 -1.511 11.362 1.00 85.50 79 CYS A N 1
ATOM 570 C CA . CYS A 1 79 ? -0.987 -0.560 12.167 1.00 85.50 79 CYS A CA 1
ATOM 571 C C . CYS A 1 79 ? -1.654 -0.123 13.470 1.00 85.50 79 CYS A C 1
ATOM 573 O O . CYS A 1 79 ? -0.996 0.490 14.308 1.00 85.50 79 CYS A O 1
ATOM 575 N N . SER A 1 80 ? -2.931 -0.447 13.686 1.00 72.81 80 SER A N 1
ATOM 576 C CA . SER A 1 80 ? -3.617 -0.080 14.925 1.00 72.81 80 SER A CA 1
ATOM 577 C C . SER A 1 80 ? -3.079 -0.893 16.105 1.00 72.81 80 SER A C 1
ATOM 579 O O . SER A 1 80 ? -3.528 -2.012 16.360 1.00 72.81 80 SER A O 1
ATOM 581 N N . SER A 1 81 ? -2.114 -0.318 16.816 1.00 64.25 81 SER A N 1
ATOM 582 C CA . SER A 1 81 ? -1.590 -0.792 18.104 1.00 64.25 81 SER A CA 1
ATOM 583 C C . SER A 1 81 ? -2.327 -0.179 19.300 1.00 64.25 81 SER A C 1
ATOM 585 O O . SER A 1 81 ? -2.064 -0.524 20.447 1.00 64.25 81 SER A O 1
ATOM 587 N N . SER A 1 82 ? -3.245 0.747 19.040 1.00 67.81 82 SER A N 1
ATOM 588 C CA . SER A 1 82 ? -4.000 1.467 20.052 1.00 67.81 82 SER A CA 1
ATOM 589 C C . SER A 1 82 ? -5.138 0.615 20.626 1.00 67.81 82 SER A C 1
ATOM 591 O O . SER A 1 82 ? -6.081 0.269 19.907 1.00 67.81 82 SER A O 1
ATOM 593 N N . ASP A 1 83 ? -5.137 0.423 21.945 1.00 68.44 83 ASP A N 1
ATOM 594 C CA . ASP A 1 83 ? -6.276 -0.134 22.694 1.00 68.44 83 ASP A CA 1
ATOM 595 C C . ASP A 1 83 ? -7.508 0.800 22.706 1.00 68.44 83 ASP A C 1
ATOM 597 O O . ASP A 1 83 ? -8.574 0.454 23.219 1.00 68.44 83 ASP A O 1
ATOM 601 N N . ASN A 1 84 ? -7.379 2.006 22.141 1.00 74.44 84 ASN A N 1
ATOM 602 C CA . ASN A 1 84 ? -8.425 3.019 22.123 1.00 74.44 84 ASN A CA 1
ATOM 603 C C . ASN A 1 84 ? -9.653 2.551 21.336 1.00 74.44 84 ASN A C 1
ATOM 605 O O . ASN A 1 84 ? -9.563 2.110 20.188 1.00 74.44 84 ASN A O 1
ATOM 609 N N . ILE A 1 85 ? -10.834 2.714 21.930 1.00 73.88 85 ILE A N 1
ATOM 610 C CA . ILE A 1 85 ? -12.109 2.512 21.243 1.00 73.88 85 ILE A CA 1
ATOM 611 C C . ILE A 1 85 ? -12.412 3.712 20.337 1.00 73.88 85 ILE A C 1
ATOM 613 O O . ILE A 1 85 ? -12.237 4.863 20.734 1.00 73.88 85 ILE A O 1
ATOM 617 N N . CYS A 1 86 ? -12.872 3.462 19.110 1.00 78.06 86 CYS A N 1
ATOM 618 C CA . CYS A 1 86 ? -13.365 4.542 18.258 1.00 78.06 86 CYS A CA 1
ATOM 619 C C . CYS A 1 86 ? -14.676 5.094 18.827 1.00 78.06 86 CYS A C 1
ATOM 621 O O . CYS A 1 86 ? -15.586 4.325 19.130 1.00 78.06 86 CYS A O 1
ATOM 623 N N . MET A 1 87 ? -14.789 6.420 18.931 1.00 79.12 87 MET A N 1
ATOM 624 C CA . MET A 1 87 ? -16.048 7.077 19.310 1.00 79.12 87 MET A CA 1
ATOM 625 C C . MET A 1 87 ? -17.050 7.119 18.147 1.00 79.12 87 MET A C 1
ATOM 627 O O . MET A 1 87 ? -18.257 7.101 18.368 1.00 79.12 87 MET A O 1
ATOM 631 N N . ALA A 1 88 ? -16.550 7.150 16.908 1.00 79.38 88 ALA A N 1
ATOM 632 C CA . ALA A 1 88 ? -17.359 7.052 15.700 1.00 79.38 88 ALA A CA 1
ATOM 633 C C . ALA A 1 88 ? -17.514 5.582 15.258 1.00 79.38 88 ALA A C 1
ATOM 635 O O . ALA A 1 88 ? -16.601 4.778 15.485 1.00 79.38 88 ALA A O 1
ATOM 636 N N . PRO A 1 89 ? -18.633 5.215 14.604 1.00 70.31 89 PRO A N 1
ATOM 637 C CA . PRO A 1 89 ? -18.771 3.900 13.994 1.00 70.31 89 PRO A CA 1
ATOM 638 C C . PRO A 1 89 ? -17.674 3.705 12.940 1.00 70.31 89 PRO A C 1
ATOM 640 O O . PRO A 1 89 ? -17.590 4.459 11.975 1.00 70.31 89 PRO A O 1
ATOM 643 N N . SER A 1 90 ? -16.839 2.687 13.134 1.00 70.12 90 SER A N 1
ATOM 644 C CA . SER A 1 90 ? -15.845 2.237 12.158 1.00 70.12 90 SER A CA 1
ATOM 645 C C . SER A 1 90 ? -16.240 0.842 11.661 1.00 70.12 90 SER A C 1
ATOM 647 O O . SER A 1 90 ? -16.652 0.014 12.488 1.00 70.12 90 SER A O 1
ATOM 649 N N . PRO A 1 91 ? -16.174 0.557 10.346 1.00 72.62 91 PRO A N 1
ATOM 650 C CA . PRO A 1 91 ? -16.410 -0.788 9.834 1.00 72.62 91 PRO A CA 1
ATOM 651 C C . PRO A 1 91 ? -15.420 -1.781 10.458 1.00 72.62 91 PRO A C 1
ATOM 653 O O . PRO A 1 91 ? -14.258 -1.464 10.709 1.00 72.62 91 PRO A O 1
ATOM 656 N N . SER A 1 92 ? -15.873 -3.007 10.730 1.00 74.50 92 SER A N 1
ATOM 657 C CA . SER A 1 92 ? -14.974 -4.053 11.213 1.00 74.50 92 SER A CA 1
ATOM 658 C C . SER A 1 92 ? -13.990 -4.442 10.110 1.00 74.50 92 SER A C 1
ATOM 660 O O . SER A 1 92 ? -14.406 -4.883 9.046 1.00 74.50 92 SER A O 1
ATOM 662 N N . CYS A 1 93 ? -12.697 -4.367 10.402 1.00 78.88 93 CYS A N 1
ATOM 663 C CA . CYS A 1 93 ? -11.615 -4.912 9.579 1.00 78.88 93 CYS A CA 1
ATOM 664 C C . CYS A 1 93 ? -11.546 -6.448 9.590 1.00 78.88 93 CYS A C 1
ATOM 666 O O . CYS A 1 93 ? -10.744 -7.037 8.871 1.00 78.88 93 CYS A O 1
ATOM 668 N N . CYS A 1 94 ? -12.351 -7.117 10.422 1.00 83.50 94 CYS A N 1
ATOM 669 C CA . CYS A 1 94 ? -12.419 -8.569 10.411 1.00 83.50 94 CYS A CA 1
ATOM 670 C C . CYS A 1 94 ? -12.987 -9.046 9.065 1.00 83.50 94 CYS A C 1
ATOM 672 O O . CYS A 1 94 ? -13.999 -8.499 8.618 1.00 83.50 94 CYS A O 1
ATOM 674 N N . PRO A 1 95 ? -12.383 -10.069 8.430 1.00 84.31 95 PRO A N 1
ATOM 675 C CA . PRO A 1 95 ? -12.972 -10.687 7.247 1.00 84.31 95 PRO A CA 1
ATOM 676 C C . PRO A 1 95 ? -14.406 -11.127 7.553 1.00 84.31 95 PRO A C 1
ATOM 678 O O . PRO A 1 95 ? -14.698 -11.449 8.698 1.00 84.31 95 PRO A O 1
ATOM 681 N N . HIS A 1 96 ? -15.289 -11.208 6.555 1.00 83.56 96 HIS A N 1
ATOM 682 C CA . HIS A 1 96 ? -16.709 -11.542 6.772 1.00 83.56 96 HIS A CA 1
ATOM 683 C C . HIS A 1 96 ? -16.955 -12.849 7.552 1.00 83.56 96 HIS A C 1
ATOM 685 O O . HIS A 1 96 ? -17.996 -13.000 8.186 1.00 83.56 96 HIS A O 1
ATOM 691 N N . THR A 1 97 ? -15.996 -13.777 7.538 1.00 88.38 97 THR A N 1
ATOM 692 C CA . THR A 1 97 ? -16.015 -15.026 8.316 1.00 88.38 97 THR A CA 1
ATOM 693 C C . THR A 1 97 ? -15.818 -14.812 9.826 1.00 88.38 97 THR A C 1
ATOM 695 O O . THR A 1 97 ? -16.119 -15.694 10.626 1.00 88.38 97 THR A O 1
ATOM 698 N N . TYR A 1 98 ? -15.307 -13.652 10.232 1.00 89.00 98 TYR A N 1
ATOM 699 C CA . TYR A 1 98 ? -14.944 -13.323 11.603 1.00 89.00 98 TYR A CA 1
ATOM 700 C C . TYR A 1 98 ? -15.756 -12.137 12.129 1.00 89.00 98 TYR A C 1
ATOM 702 O O . TYR A 1 98 ? -16.013 -11.158 11.428 1.00 89.00 98 TYR A O 1
ATOM 710 N N . LYS A 1 99 ? -16.093 -12.180 13.417 1.00 86.19 99 LYS A N 1
ATOM 711 C CA . LYS A 1 99 ? -16.668 -11.050 14.151 1.00 86.19 99 LYS A CA 1
ATOM 712 C C . LYS A 1 99 ? -15.632 -10.421 15.068 1.00 86.19 99 LYS A C 1
ATOM 714 O O . LYS A 1 99 ? -14.883 -11.110 15.763 1.00 86.19 99 LYS A O 1
ATOM 719 N N . LYS A 1 100 ? -15.642 -9.089 15.120 1.00 81.75 100 LYS A N 1
ATOM 720 C CA . LYS A 1 100 ? -14.879 -8.332 16.113 1.00 81.75 100 LYS A CA 1
ATOM 721 C C . LYS A 1 100 ? -15.403 -8.675 17.507 1.00 81.75 100 LYS A C 1
ATOM 723 O O . LYS A 1 100 ? -16.559 -8.405 17.824 1.00 81.75 100 LYS A O 1
ATOM 728 N N . THR A 1 101 ? -14.543 -9.276 18.314 1.00 84.62 101 THR A N 1
ATOM 729 C CA . THR A 1 101 ? -14.842 -9.809 19.644 1.00 84.62 101 THR A CA 1
ATOM 730 C C . THR A 1 101 ? -13.943 -9.139 20.676 1.00 84.62 101 THR A C 1
ATOM 732 O O . THR A 1 101 ? -12.828 -8.719 20.367 1.00 84.62 101 THR A O 1
ATOM 735 N N . VAL A 1 102 ? -14.451 -8.995 21.899 1.00 84.81 102 VAL A N 1
ATOM 736 C CA . VAL A 1 102 ? -13.743 -8.362 23.016 1.00 84.81 102 VAL A CA 1
ATOM 737 C C . VAL A 1 102 ? -13.062 -9.432 23.863 1.00 84.81 102 VAL A C 1
ATOM 739 O O . VAL A 1 102 ? -13.713 -10.364 24.332 1.00 84.81 102 VAL A O 1
ATOM 742 N N . ASP A 1 103 ? -11.764 -9.280 24.092 1.00 86.31 103 ASP A N 1
ATOM 743 C CA . ASP A 1 103 ? -11.000 -10.017 25.097 1.00 86.31 103 ASP A CA 1
ATOM 744 C C . ASP A 1 103 ? -10.957 -9.169 26.376 1.00 86.31 103 ASP A C 1
ATOM 746 O O . ASP A 1 103 ? -10.159 -8.239 26.494 1.00 86.31 103 ASP A O 1
ATOM 750 N N . ILE A 1 104 ? -11.878 -9.440 27.310 1.00 88.06 104 ILE A N 1
ATOM 751 C CA . ILE A 1 104 ? -12.023 -8.663 28.554 1.00 88.06 104 ILE A CA 1
ATOM 752 C C . ILE A 1 104 ? -10.767 -8.771 29.440 1.00 88.06 104 ILE A C 1
ATOM 754 O O . ILE A 1 104 ? -10.295 -7.725 29.893 1.00 88.06 104 ILE A O 1
ATOM 758 N N . PRO A 1 105 ? -10.190 -9.970 29.680 1.00 91.88 105 PRO A N 1
ATOM 759 C CA . PRO A 1 105 ? -8.971 -10.099 30.478 1.00 91.88 105 PRO A CA 1
ATOM 760 C C . PRO A 1 105 ? -7.788 -9.305 29.922 1.00 91.88 105 PRO A C 1
ATOM 762 O O . PRO A 1 105 ? -7.110 -8.622 30.689 1.00 91.88 105 PRO A O 1
ATOM 765 N N . ASN A 1 106 ? -7.560 -9.355 28.605 1.00 87.19 106 ASN A N 1
ATOM 766 C CA . ASN A 1 106 ? -6.422 -8.671 27.980 1.00 87.19 106 ASN A CA 1
ATOM 767 C C . ASN A 1 106 ? -6.753 -7.260 27.470 1.00 87.19 106 ASN A C 1
ATOM 769 O O . ASN A 1 106 ? -5.890 -6.619 26.881 1.00 87.19 106 ASN A O 1
ATOM 773 N N . ARG A 1 107 ? -7.987 -6.778 27.677 1.00 83.38 107 ARG A N 1
ATOM 774 C CA . ARG A 1 107 ? -8.474 -5.448 27.260 1.00 83.38 107 ARG A CA 1
ATOM 775 C C . ARG A 1 107 ? -8.218 -5.114 25.784 1.00 83.38 107 ARG A C 1
ATOM 777 O O . ARG A 1 107 ? -7.946 -3.967 25.450 1.00 83.38 107 ARG A O 1
ATOM 784 N N . ARG A 1 108 ? -8.356 -6.097 24.892 1.00 80.25 108 ARG A N 1
ATOM 785 C CA . ARG A 1 108 ? -8.133 -5.915 23.447 1.00 80.25 108 ARG A CA 1
ATOM 786 C C . ARG A 1 108 ? -9.305 -6.408 22.613 1.00 80.25 108 ARG A C 1
ATOM 788 O O . ARG A 1 108 ? -10.093 -7.241 23.058 1.00 80.25 108 ARG A O 1
ATOM 795 N N . PHE A 1 109 ? -9.393 -5.937 21.375 1.00 78.81 109 PHE A N 1
ATOM 796 C CA . PHE A 1 109 ? -10.289 -6.523 20.380 1.00 78.81 109 PHE A CA 1
ATOM 797 C C . PHE A 1 109 ? -9.530 -7.532 19.513 1.00 78.81 109 PHE A C 1
ATOM 799 O O . PHE A 1 109 ? -8.350 -7.351 19.223 1.00 78.81 109 PHE A O 1
ATOM 806 N N . TYR A 1 110 ? -10.212 -8.590 19.084 1.00 81.88 110 TYR A N 1
ATOM 807 C CA . TYR A 1 110 ? -9.679 -9.577 18.146 1.00 81.88 110 TYR A CA 1
ATOM 808 C C . TYR A 1 110 ? -10.781 -10.090 17.215 1.00 81.88 110 TYR A C 1
ATOM 810 O O . TYR A 1 110 ? -11.970 -9.973 17.509 1.00 81.88 110 TYR A O 1
ATOM 818 N N . CYS A 1 111 ? -10.396 -10.657 16.077 1.00 86.38 111 CYS A N 1
ATOM 819 C CA . CYS A 1 111 ? -11.332 -11.302 15.164 1.00 86.38 111 CYS A CA 1
ATOM 820 C C . CYS A 1 111 ? -11.561 -12.752 15.612 1.00 86.38 111 CYS A C 1
ATOM 822 O O . CYS A 1 111 ? -10.637 -13.561 15.570 1.00 86.38 111 CYS A O 1
ATOM 824 N N . ALA A 1 112 ? -12.780 -13.078 16.046 1.00 89.25 112 ALA A N 1
ATOM 825 C CA . ALA A 1 112 ? -13.180 -14.440 16.399 1.00 89.25 112 ALA A CA 1
ATOM 826 C C . ALA A 1 112 ? -14.018 -15.050 15.275 1.00 89.25 112 ALA A C 1
ATOM 828 O O . ALA A 1 112 ? -14.836 -14.359 14.665 1.00 89.25 112 ALA A O 1
ATOM 829 N N . LEU A 1 113 ? -13.798 -16.330 14.992 1.00 92.25 113 LEU A N 1
ATOM 830 C CA . LEU A 1 113 ? -14.605 -17.075 14.031 1.00 92.25 113 LEU A CA 1
ATOM 831 C C . LEU A 1 113 ? -16.010 -17.288 14.614 1.00 92.25 113 LEU A C 1
ATOM 833 O O . LEU A 1 113 ? -16.143 -17.478 15.825 1.00 92.25 113 LEU A O 1
ATOM 837 N N . VAL A 1 114 ? -17.036 -17.202 13.766 1.00 81.12 114 VAL A N 1
ATOM 838 C CA . VAL A 1 114 ? -18.444 -17.424 14.145 1.00 81.12 114 VAL A CA 1
ATOM 839 C C . VAL A 1 114 ? -18.841 -18.869 13.920 1.00 81.12 114 VAL A C 1
ATOM 841 O O . VAL A 1 114 ? -18.508 -19.389 12.834 1.00 81.12 114 VAL A O 1
#

Solvent-accessible surface area (backbone atoms only — not comparable to full-atom values): 7165 Å² total; per-residue (Å²): 121,71,50,70,48,78,45,78,42,99,84,76,48,74,46,80,48,65,57,52,80,71,72,70,71,68,73,84,69,61,22,47,64,56,70,70,49,73,70,45,75,52,78,27,74,29,60,61,52,8,43,24,41,31,41,35,53,73,39,61,76,65,100,52,92,72,71,64,58,90,78,76,52,60,50,75,47,81,53,32,82,37,76,42,72,54,94,61,96,69,82,76,71,40,57,93,71,29,43,83,38,79,40,74,92,78,61,38,76,46,68,38,79,116

Nearest PDB structures (foldseek):
  5fmw-assembly1_A  TM=7.085E-01  e=8.372E-01  Homo sapiens
  7nyd-assembly1_G  TM=5.156E-01  e=3.980E-01  Homo sapiens
  6h04-assembly1_C  TM=5.066E-01  e=1.052E+00  Homo sapiens
  7nyd-assembly1_E  TM=4.281E-01  e=4.214E-01  Homo sapiens
  8b0g-assembly1_I  TM=4.129E-01  e=1.114E+00  Homo sapiens

Organism: Caenorhabditis elegans (NCBI:txid6239)

Sequence (114 aa):
MKLCFALVTVFSLVVDVCLGDGRLKRAACDSSYGDWSEWSICDSDCGFCGTQTR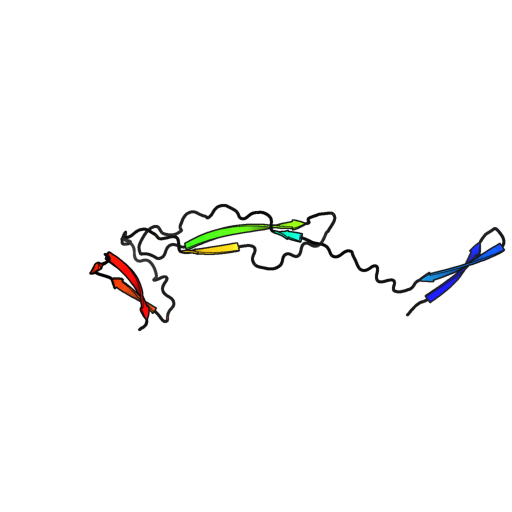SRLCGPISGCADVTCSGDGTESQPCSSSDNICMAPSPSCCPHTYKKTVDIPNRRFYCALV

Secondary structure (DSSP, 8-state):
--EEEEEE-TTS-EEEEEE-----------EEEEEEPPPPPPS-SSTT--EEEEEEEEEESSS-S----SS-SEEEEE-----PPPSS-----S-TTEEEEEETTTTEEEEEE-

Foldseek 3Di:
DKDWDWDQDPVRDIDIDIDDPPPPVPPPFDKEWDDKDDWDDFPDQADQQTKIKIFIDTGTPDDDPDTDYPDDRMDMDGDHPHLHHDPDDDDDNADPQWDFDADPVVSHTDTHGD

InterPro domains:
  IPR000884 Thrombospondin type-1 (TSP1) repeat [PF00090] (35-81)
  IPR000884 Thrombospondin type-1 (TSP1) repeat [PS50092] (30-87)
  IPR000884 Thrombospondin type-1 (TSP1) repeat [SM00209] (33-87)
  IPR036383 Thrombospondin type-1 repeat superfamily [G3DSA:2.20.100.10] (29-83)
  IPR036383 Thrombospondin type-1 repeat superfamily [SSF82895] (29-79)

Mean predicted aligned error: 14.08 Å

Radius of gyration: 30.17 Å; Cα contacts (8 Å, |Δi|>4): 192; chains: 1; bounding box: 56×26×89 Å